Protein AF-A0A49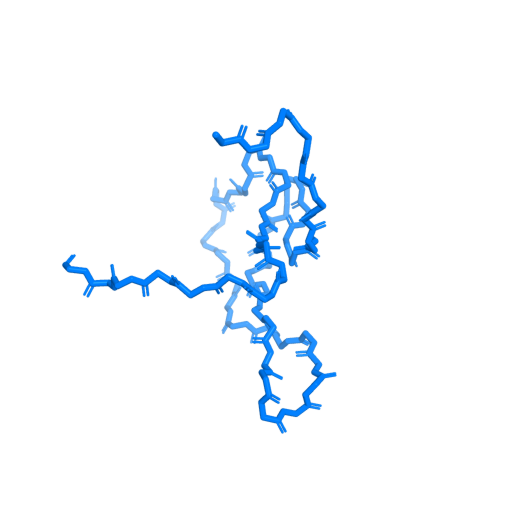7SGD4-F1 (afdb_monomer)

Structure (mmCIF, N/CA/C/O backbone):
data_AF-A0A497SGD4-F1
#
_entry.id   AF-A0A497SGD4-F1
#
loop_
_atom_site.group_PDB
_atom_site.id
_atom_site.type_symbol
_atom_site.label_atom_id
_atom_site.label_alt_id
_atom_site.label_comp_id
_atom_site.label_asym_id
_atom_site.label_entity_id
_atom_site.label_seq_id
_atom_site.pdbx_PDB_ins_code
_atom_site.Cartn_x
_atom_site.Cartn_y
_atom_site.Cartn_z
_atom_site.occupancy
_atom_site.B_iso_or_equiv
_atom_site.auth_seq_id
_atom_site.auth_comp_id
_atom_site.auth_asym_id
_atom_site.auth_atom_id
_atom_site.pdbx_PDB_model_num
ATOM 1 N N . MET A 1 1 ? 15.762 -11.234 -13.327 1.00 72.56 1 MET A N 1
ATOM 2 C CA . MET A 1 1 ? 14.749 -10.386 -12.657 1.00 72.56 1 MET A CA 1
ATOM 3 C C . MET A 1 1 ? 14.521 -9.154 -13.519 1.00 72.56 1 MET A C 1
ATOM 5 O O . MET A 1 1 ? 15.463 -8.782 -14.209 1.00 72.56 1 MET A O 1
ATOM 9 N N . PRO A 1 2 ? 13.311 -8.573 -13.543 1.00 86.25 2 PRO A N 1
ATOM 10 C CA . PRO A 1 2 ? 13.059 -7.334 -14.278 1.00 86.25 2 PRO A CA 1
ATOM 11 C C . PRO A 1 2 ? 13.798 -6.150 -13.634 1.00 86.25 2 PRO A C 1
ATOM 13 O O . PRO A 1 2 ? 13.927 -6.103 -12.413 1.00 86.25 2 PRO A O 1
ATOM 16 N N . GLU A 1 3 ? 14.266 -5.204 -14.450 1.00 93.75 3 GLU A N 1
ATOM 17 C CA . GLU A 1 3 ? 14.943 -3.980 -13.980 1.00 93.75 3 GLU A CA 1
ATOM 18 C C . GLU A 1 3 ? 13.957 -2.922 -13.465 1.00 93.75 3 GLU A C 1
ATOM 20 O O . GLU A 1 3 ? 14.279 -2.147 -12.570 1.00 93.75 3 GLU A O 1
ATOM 25 N N . VAL A 1 4 ? 12.739 -2.909 -14.014 1.00 94.88 4 VAL A N 1
ATOM 26 C CA . VAL A 1 4 ? 11.663 -1.978 -13.656 1.00 94.88 4 VAL A CA 1
ATOM 27 C C . VAL A 1 4 ? 10.370 -2.764 -13.470 1.00 94.88 4 VAL A C 1
ATOM 29 O O . VAL A 1 4 ? 10.062 -3.664 -14.254 1.00 94.88 4 VAL A O 1
ATOM 32 N N . ILE A 1 5 ? 9.605 -2.415 -12.437 1.00 94.12 5 ILE A N 1
ATOM 33 C CA . ILE A 1 5 ? 8.309 -3.017 -12.118 1.00 94.12 5 ILE A CA 1
ATOM 34 C C . ILE A 1 5 ? 7.274 -1.933 -11.829 1.00 94.12 5 ILE A C 1
ATOM 36 O O . ILE A 1 5 ? 7.600 -0.870 -11.304 1.00 94.12 5 ILE A O 1
ATOM 40 N N . ASN A 1 6 ? 6.015 -2.227 -12.146 1.00 94.75 6 ASN A N 1
ATOM 41 C CA . ASN A 1 6 ? 4.887 -1.390 -11.754 1.00 94.75 6 ASN A CA 1
ATOM 42 C C . ASN A 1 6 ? 4.378 -1.823 -10.377 1.00 94.75 6 ASN A C 1
ATOM 44 O O . ASN A 1 6 ? 4.273 -3.019 -10.106 1.00 94.75 6 ASN A O 1
ATOM 48 N N . VAL A 1 7 ? 4.023 -0.850 -9.540 1.00 95.62 7 VAL A N 1
ATOM 49 C CA . VAL A 1 7 ? 3.489 -1.067 -8.190 1.00 95.62 7 VAL A CA 1
ATOM 50 C C . VAL A 1 7 ? 2.190 -0.283 -8.051 1.00 95.62 7 VAL A C 1
ATOM 52 O O . VAL A 1 7 ? 2.123 0.882 -8.445 1.00 95.62 7 VAL A O 1
ATOM 55 N N . ILE A 1 8 ? 1.155 -0.917 -7.502 1.00 95.56 8 ILE A N 1
ATOM 56 C CA . ILE A 1 8 ? -0.083 -0.238 -7.116 1.00 95.56 8 ILE A CA 1
ATOM 57 C C . ILE A 1 8 ? 0.087 0.247 -5.684 1.00 95.56 8 ILE A C 1
ATOM 59 O O . ILE A 1 8 ? 0.274 -0.567 -4.785 1.00 95.56 8 ILE A O 1
ATOM 63 N N . ILE A 1 9 ? 0.042 1.564 -5.478 1.00 97.12 9 ILE A N 1
ATOM 64 C CA . ILE A 1 9 ? 0.200 2.165 -4.151 1.00 97.12 9 ILE A CA 1
ATOM 65 C C . ILE A 1 9 ? -1.109 2.043 -3.372 1.00 97.12 9 ILE A C 1
ATOM 67 O O . ILE A 1 9 ? -2.140 2.566 -3.792 1.00 97.12 9 ILE A O 1
ATOM 71 N N . GLU A 1 10 ? -1.048 1.381 -2.222 1.00 96.94 10 GLU A N 1
ATOM 72 C CA . GLU A 1 10 ? -2.164 1.253 -1.283 1.00 96.94 10 GLU A CA 1
ATOM 73 C C . GLU A 1 10 ? -2.097 2.337 -0.208 1.00 96.94 10 GLU A C 1
ATOM 75 O O . GLU A 1 10 ? -3.114 2.894 0.198 1.00 96.94 10 GLU A O 1
ATOM 80 N N . ILE A 1 11 ? -0.885 2.668 0.241 1.00 97.69 11 ILE A N 1
ATOM 81 C CA . ILE A 1 11 ? -0.647 3.613 1.326 1.00 97.69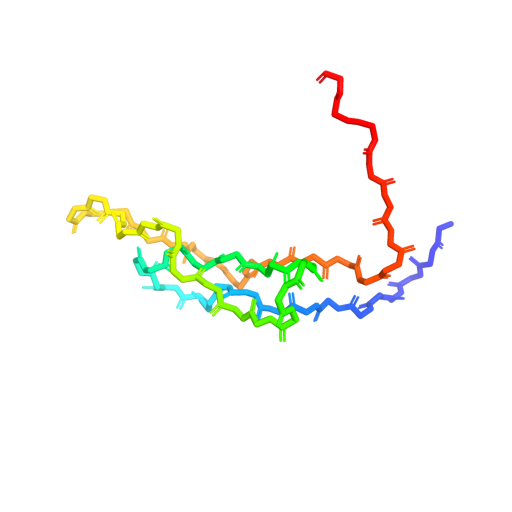 11 ILE A CA 1
ATOM 82 C C . ILE A 1 11 ? 0.377 4.632 0.851 1.00 97.69 11 ILE A C 1
ATOM 84 O O . ILE A 1 11 ? 1.530 4.299 0.582 1.00 97.69 11 ILE A O 1
ATOM 88 N N . SER A 1 12 ? -0.047 5.887 0.754 1.00 97.69 12 SER A N 1
ATOM 89 C CA . SER A 1 12 ? 0.861 6.985 0.440 1.00 97.69 12 SER A CA 1
ATOM 90 C C . SER A 1 12 ? 1.846 7.232 1.580 1.00 97.69 12 SER A C 1
ATOM 92 O O . SER A 1 12 ? 1.524 7.035 2.757 1.00 97.69 12 SER A O 1
ATOM 94 N N . GLU A 1 13 ? 3.029 7.720 1.225 1.00 97.06 13 GLU A N 1
ATOM 95 C CA . GLU A 1 13 ? 4.016 8.209 2.182 1.00 97.06 13 GLU A CA 1
ATOM 96 C C . GLU A 1 13 ? 3.375 9.165 3.203 1.00 97.06 13 GLU A C 1
ATOM 98 O O . GLU A 1 13 ? 2.501 9.974 2.885 1.00 97.06 13 GLU A O 1
ATOM 103 N N . ASN A 1 14 ? 3.811 9.047 4.456 1.00 95.62 14 ASN A N 1
ATOM 104 C CA . ASN A 1 14 ? 3.369 9.823 5.611 1.00 95.62 14 ASN A CA 1
ATOM 105 C C . ASN A 1 14 ? 1.911 9.571 6.068 1.00 95.62 14 ASN A C 1
ATOM 107 O O . ASN A 1 14 ? 1.434 10.190 7.031 1.00 95.62 14 ASN A O 1
ATOM 111 N N . SER A 1 15 ? 1.198 8.637 5.429 1.00 96.44 15 SER A N 1
ATOM 112 C CA . SER A 1 15 ? -0.146 8.225 5.840 1.00 96.44 15 SER A CA 1
ATOM 113 C C . SER A 1 15 ? -0.125 7.402 7.134 1.00 96.44 15 SER A C 1
ATOM 115 O O . SER A 1 15 ? 0.776 6.594 7.377 1.00 96.44 15 SER A O 1
ATOM 117 N N . GLN A 1 16 ? -1.162 7.592 7.954 1.00 97.00 16 GLN A N 1
ATOM 118 C CA . GLN A 1 16 ? -1.496 6.743 9.110 1.00 97.00 16 GLN A CA 1
ATOM 119 C C . GLN A 1 16 ? -2.576 5.713 8.774 1.00 97.00 16 GLN A C 1
ATOM 121 O O . GLN A 1 16 ? -2.800 4.776 9.536 1.00 97.00 16 GLN A O 1
ATOM 126 N N . ASN A 1 17 ? -3.260 5.887 7.646 1.00 97.31 17 ASN A N 1
ATOM 127 C CA . ASN A 1 17 ? -4.322 4.997 7.218 1.00 97.31 17 ASN A CA 1
ATOM 128 C C . ASN A 1 17 ? -3.696 3.843 6.452 1.00 97.31 17 ASN A C 1
ATOM 130 O O . ASN A 1 17 ? -3.167 4.033 5.354 1.00 97.31 17 ASN A O 1
ATOM 134 N N . LYS A 1 18 ? -3.763 2.654 7.047 1.00 97.19 18 LYS A N 1
ATOM 135 C CA . LYS A 1 18 ? -3.365 1.416 6.399 1.00 97.19 18 LYS A CA 1
ATOM 136 C C . LYS A 1 18 ? -4.537 0.925 5.559 1.00 97.19 18 LYS A C 1
ATOM 138 O O . LYS A 1 18 ? -5.464 0.309 6.086 1.00 97.19 18 LYS A O 1
ATOM 143 N N . TYR A 1 19 ? -4.514 1.252 4.274 1.00 97.75 19 TYR A N 1
ATOM 144 C CA . TYR A 1 19 ? -5.410 0.647 3.299 1.00 97.75 19 TYR A CA 1
ATOM 145 C C . TYR A 1 19 ? -4.832 -0.678 2.811 1.00 97.75 19 TYR A C 1
ATOM 147 O O . TYR A 1 19 ? -3.617 -0.852 2.774 1.00 97.75 19 TYR A O 1
ATOM 155 N N . GLU A 1 20 ? -5.719 -1.584 2.427 1.00 95.94 20 GLU A N 1
ATOM 156 C CA . GLU A 1 20 ? -5.393 -2.822 1.730 1.00 95.94 20 GLU A CA 1
ATOM 157 C C . GLU A 1 20 ? -6.349 -2.996 0.556 1.00 95.94 20 GLU A C 1
ATOM 159 O O . GLU A 1 20 ? -7.546 -2.687 0.639 1.00 95.94 20 GLU A O 1
ATOM 164 N N . TYR A 1 21 ? -5.827 -3.503 -0.550 1.00 94.56 21 TYR A N 1
ATOM 165 C CA . TYR A 1 21 ? -6.619 -3.879 -1.697 1.00 94.56 21 TYR A CA 1
ATOM 166 C C . TYR A 1 21 ? -7.381 -5.175 -1.411 1.00 94.56 21 TYR A C 1
ATOM 168 O O . TYR A 1 21 ? -6.813 -6.219 -1.101 1.00 94.56 21 TYR A O 1
ATOM 176 N N . SER A 1 22 ? -8.707 -5.114 -1.522 1.00 93.38 22 SER A N 1
ATOM 177 C CA . SER A 1 22 ? -9.563 -6.283 -1.370 1.00 93.38 22 SER A CA 1
ATOM 178 C C . SER A 1 22 ? -9.857 -6.905 -2.730 1.00 93.38 22 SER A C 1
ATOM 180 O O . SER A 1 22 ? -10.711 -6.402 -3.460 1.00 93.38 22 SER A O 1
ATOM 182 N N . GLU A 1 23 ? -9.231 -8.044 -3.038 1.00 88.56 23 GLU A N 1
ATOM 183 C CA . GLU A 1 23 ? -9.479 -8.782 -4.291 1.00 88.56 23 GLU A CA 1
ATOM 184 C C . GLU A 1 23 ? -10.952 -9.187 -4.453 1.00 88.56 23 GLU A C 1
ATOM 186 O O . GLU A 1 23 ? -11.501 -9.147 -5.552 1.00 88.56 23 GLU A O 1
ATOM 191 N N . LYS A 1 24 ? -11.629 -9.515 -3.343 1.00 92.56 24 LYS A N 1
ATOM 192 C CA . LYS A 1 24 ? -13.046 -9.912 -3.337 1.00 92.56 24 LYS A CA 1
ATOM 193 C C . LYS A 1 24 ? -13.977 -8.808 -3.839 1.00 92.56 24 LYS A C 1
ATOM 195 O O . LYS A 1 24 ? -14.962 -9.095 -4.512 1.00 92.56 24 LYS A O 1
ATOM 200 N N . PHE A 1 25 ? -13.713 -7.568 -3.438 1.00 93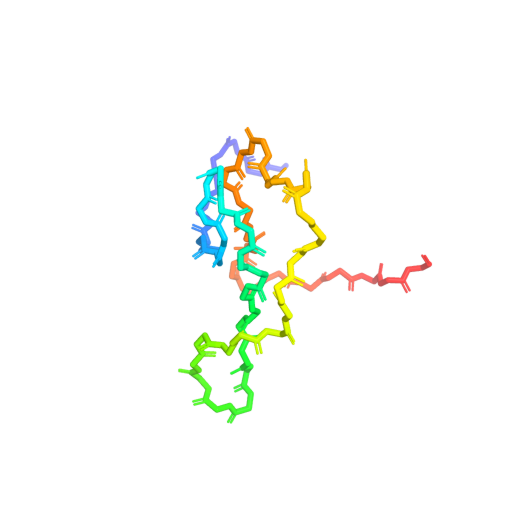.12 25 PHE A N 1
ATOM 201 C CA . PHE A 1 25 ? -14.596 -6.431 -3.703 1.00 93.12 25 PHE A CA 1
ATOM 202 C C . PHE A 1 25 ? -14.036 -5.482 -4.763 1.00 93.12 25 PHE A C 1
ATOM 204 O O . PHE A 1 25 ? -14.750 -4.584 -5.198 1.00 93.12 25 PHE A O 1
ATOM 211 N N . ASN A 1 26 ? -12.786 -5.688 -5.185 1.00 92.00 26 ASN A N 1
ATOM 212 C CA . ASN A 1 26 ? -12.053 -4.835 -6.112 1.00 92.00 26 ASN A CA 1
ATOM 213 C C . ASN A 1 26 ? -12.018 -3.357 -5.666 1.00 92.00 26 ASN A C 1
ATOM 215 O O . ASN A 1 26 ? -12.231 -2.443 -6.460 1.00 92.00 26 ASN A O 1
ATOM 219 N N . VAL A 1 27 ? -11.783 -3.124 -4.370 1.00 95.31 27 VAL A N 1
ATOM 220 C CA . VAL A 1 27 ? -11.702 -1.784 -3.763 1.00 95.31 27 VAL A CA 1
ATOM 221 C C . VAL A 1 27 ? -10.534 -1.696 -2.785 1.00 95.31 27 VAL A C 1
ATOM 223 O O . VAL A 1 27 ? -10.126 -2.706 -2.209 1.00 95.31 27 VAL A O 1
ATOM 226 N N . LEU A 1 28 ? -10.042 -0.479 -2.542 1.00 95.75 28 LEU A N 1
ATOM 227 C CA . LEU A 1 28 ? -9.185 -0.191 -1.392 1.00 95.75 28 LEU A CA 1
ATOM 228 C C . LEU A 1 28 ? -10.051 -0.079 -0.139 1.00 95.75 28 LEU A C 1
ATOM 230 O O . LEU A 1 28 ? -10.953 0.756 -0.056 1.00 95.75 28 LEU A O 1
ATOM 234 N N . LYS A 1 29 ? -9.774 -0.932 0.841 1.00 96.31 29 LYS A N 1
ATOM 235 C CA . LYS A 1 29 ? -10.453 -0.951 2.130 1.00 96.31 29 LYS A CA 1
ATOM 236 C C . LYS A 1 29 ? -9.503 -0.408 3.188 1.00 96.31 29 LYS A C 1
ATOM 238 O O . LYS A 1 29 ? -8.349 -0.812 3.251 1.00 96.31 29 LYS A O 1
ATOM 243 N N . LEU A 1 30 ? -9.994 0.479 4.051 1.00 96.75 30 LEU A N 1
ATOM 244 C CA . LEU A 1 30 ? -9.267 0.826 5.268 1.00 96.75 30 LEU A CA 1
ATOM 245 C C . LEU A 1 30 ? -9.232 -0.406 6.180 1.00 96.75 30 LEU A C 1
ATOM 247 O O . LEU A 1 30 ? -10.279 -0.843 6.659 1.00 96.75 30 LEU A O 1
ATOM 251 N N . ASP A 1 31 ? -8.043 -0.960 6.400 1.00 96.06 31 ASP A N 1
ATOM 252 C CA . ASP A 1 31 ? -7.836 -2.035 7.367 1.00 96.06 31 ASP A CA 1
ATOM 253 C C . ASP A 1 31 ? -7.823 -1.449 8.783 1.00 96.06 3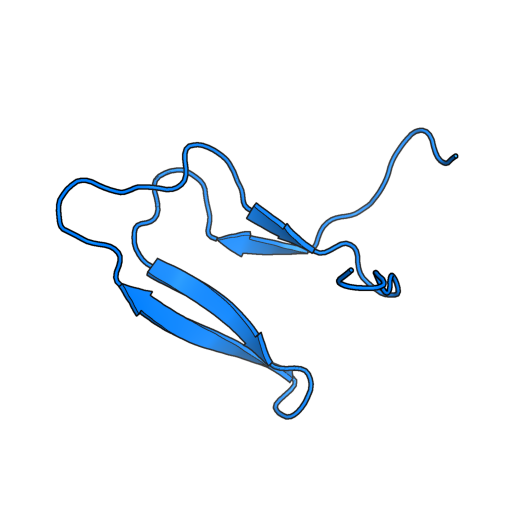1 ASP A C 1
ATOM 255 O O . ASP A 1 31 ? -8.638 -1.815 9.629 1.00 96.06 31 ASP A O 1
ATOM 259 N N . ARG A 1 32 ? -6.958 -0.453 9.023 1.00 96.44 32 ARG A N 1
ATOM 260 C CA . ARG A 1 32 ? -6.876 0.248 10.312 1.00 96.44 32 ARG A CA 1
ATOM 261 C C . ARG A 1 32 ? -6.192 1.607 10.214 1.00 96.44 32 ARG A C 1
ATOM 263 O O . ARG A 1 32 ? -5.455 1.890 9.272 1.00 96.44 32 ARG A O 1
ATOM 270 N N . VAL A 1 33 ? -6.383 2.418 11.250 1.00 96.94 33 VAL A N 1
ATOM 271 C CA . VAL A 1 33 ? -5.584 3.624 11.497 1.00 96.94 33 VAL A CA 1
ATOM 272 C C . VAL A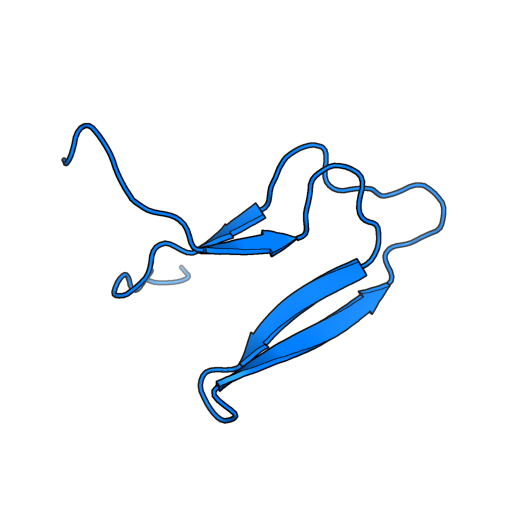 1 33 ? -4.444 3.256 12.446 1.00 96.94 33 VAL A C 1
ATOM 274 O O . VAL A 1 33 ? -4.669 2.624 13.478 1.00 96.94 33 VAL A O 1
ATOM 277 N N . LEU A 1 34 ? -3.213 3.605 12.080 1.00 94.56 34 LEU A N 1
ATOM 278 C CA . LEU A 1 34 ? -2.035 3.397 12.916 1.00 94.56 34 LEU A CA 1
ATOM 279 C C . LEU A 1 34 ? -2.085 4.262 14.187 1.00 94.56 34 LEU A C 1
ATOM 281 O O . LEU A 1 34 ? -2.755 5.292 14.239 1.00 94.56 34 LEU A O 1
ATOM 285 N N . GLY A 1 35 ? -1.339 3.854 15.219 1.00 93.44 35 GLY A N 1
ATOM 286 C CA . GLY A 1 35 ? -1.192 4.638 16.449 1.00 93.44 35 GLY A CA 1
ATOM 287 C C . GLY A 1 35 ? -0.636 6.045 16.189 1.00 93.44 35 GLY A C 1
ATOM 288 O O . GLY A 1 35 ? 0.008 6.293 15.170 1.00 93.44 35 GLY A O 1
ATOM 289 N N . SER A 1 36 ? -0.842 6.958 17.143 1.00 83.50 36 SER A N 1
ATOM 290 C CA . SER A 1 36 ? -0.665 8.419 17.005 1.00 83.50 36 SER A CA 1
ATOM 291 C C . SER A 1 36 ? 0.688 8.912 16.464 1.00 83.50 36 SER A C 1
ATOM 293 O O . SER A 1 36 ? 0.766 10.047 15.999 1.00 83.50 36 SER A O 1
ATOM 295 N N . HIS A 1 37 ? 1.725 8.072 16.449 1.00 87.50 37 HIS A N 1
ATOM 296 C CA . HIS A 1 37 ? 3.084 8.421 16.019 1.00 87.50 37 HIS A CA 1
ATOM 297 C C . HIS A 1 37 ? 3.638 7.533 14.897 1.00 87.50 37 HIS A C 1
ATOM 299 O O . HIS A 1 37 ? 4.771 7.728 14.469 1.00 87.50 37 HIS A O 1
ATOM 305 N N . LEU A 1 38 ? 2.868 6.557 14.413 1.00 93.69 38 LEU A N 1
ATOM 306 C CA . LEU A 1 38 ? 3.316 5.653 13.357 1.00 93.69 38 LEU A CA 1
ATOM 307 C C . LEU A 1 38 ? 2.793 6.138 12.008 1.00 93.69 38 LEU A C 1
ATOM 309 O O . LEU A 1 38 ? 1.592 6.338 11.841 1.00 93.69 38 LEU A O 1
ATOM 313 N N . ARG A 1 39 ? 3.704 6.328 11.055 1.00 95.50 39 ARG A N 1
ATOM 314 C CA . ARG A 1 39 ? 3.424 6.723 9.670 1.00 95.50 39 ARG A CA 1
ATOM 315 C C . ARG A 1 39 ? 4.284 5.889 8.740 1.00 95.50 39 ARG A C 1
ATOM 317 O O . ARG A 1 39 ? 5.410 5.545 9.095 1.00 95.50 39 ARG A O 1
ATOM 324 N N . TYR A 1 40 ? 3.767 5.583 7.558 1.00 95.06 40 TYR A N 1
ATOM 325 C CA . TYR A 1 40 ? 4.565 4.914 6.536 1.00 95.06 40 TYR A CA 1
ATOM 326 C C . TYR A 1 40 ? 5.627 5.885 5.996 1.00 95.06 40 TYR A C 1
ATOM 328 O O . TYR A 1 40 ? 5.260 6.959 5.524 1.00 95.06 40 TYR A O 1
ATOM 336 N N . PRO A 1 41 ? 6.929 5.553 6.058 1.00 96.31 41 PRO A N 1
ATOM 337 C CA . PRO A 1 41 ? 8.001 6.461 5.639 1.00 96.31 41 PRO A CA 1
ATOM 338 C C . PRO A 1 41 ? 8.176 6.532 4.114 1.00 96.31 41 PRO A C 1
ATOM 340 O O . PRO A 1 41 ? 9.011 7.285 3.635 1.00 96.31 41 PRO A O 1
ATOM 343 N N . ALA A 1 42 ? 7.437 5.720 3.358 1.00 97.19 42 ALA A N 1
ATOM 344 C CA . ALA A 1 42 ? 7.461 5.672 1.903 1.00 97.19 42 ALA A CA 1
ATOM 345 C C . ALA A 1 42 ? 6.107 5.174 1.380 1.00 97.19 42 ALA A C 1
ATOM 347 O O . ALA A 1 42 ? 5.299 4.638 2.144 1.00 97.19 42 ALA A O 1
ATOM 348 N N . ASN A 1 43 ? 5.881 5.316 0.074 1.00 97.81 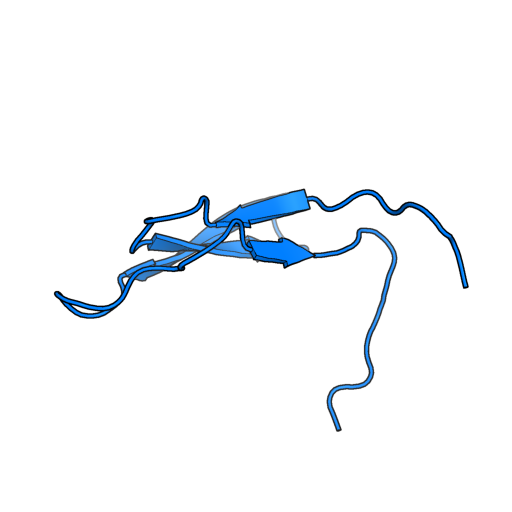43 ASN A N 1
ATOM 349 C CA . ASN A 1 43 ? 4.728 4.711 -0.587 1.00 97.81 43 ASN A CA 1
ATOM 350 C C . ASN A 1 43 ? 4.803 3.181 -0.474 1.00 97.81 43 ASN A C 1
ATOM 352 O O . ASN A 1 43 ? 5.808 2.575 -0.844 1.00 97.81 43 ASN A O 1
ATOM 356 N N . TYR A 1 44 ? 3.733 2.569 0.024 1.00 96.75 44 TYR A N 1
ATOM 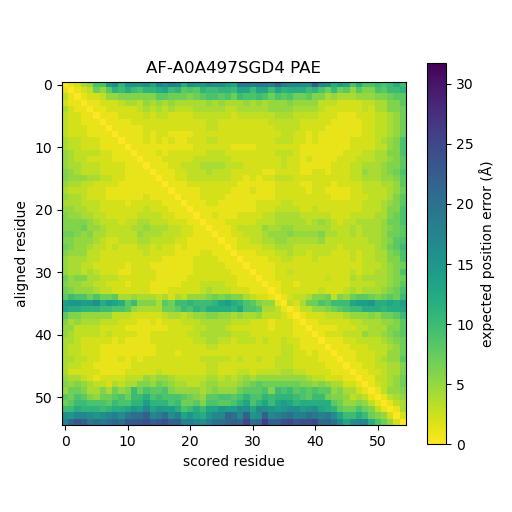357 C CA . TYR A 1 44 ? 3.612 1.128 0.209 1.00 96.75 44 TYR A CA 1
ATOM 358 C C . TYR A 1 44 ? 2.482 0.576 -0.658 1.00 96.75 44 TYR A C 1
ATOM 360 O O . TYR A 1 44 ? 1.451 1.225 -0.850 1.00 96.75 44 TYR A O 1
ATOM 368 N N . GLY A 1 45 ? 2.681 -0.627 -1.183 1.00 95.44 45 GLY A N 1
ATOM 369 C CA . GLY A 1 45 ? 1.712 -1.296 -2.031 1.00 95.44 45 GLY A CA 1
ATOM 370 C C . GLY A 1 45 ? 2.239 -2.621 -2.560 1.00 95.44 45 GLY A C 1
ATOM 371 O O . GLY A 1 45 ? 3.234 -3.145 -2.056 1.00 95.44 45 GLY A O 1
ATOM 372 N N . PHE A 1 46 ? 1.602 -3.139 -3.605 1.00 93.44 46 PHE A N 1
ATOM 373 C CA . PHE A 1 46 ? 1.896 -4.466 -4.142 1.00 93.44 46 PHE A CA 1
ATOM 374 C C . PHE A 1 46 ? 2.186 -4.443 -5.644 1.00 93.44 46 PHE A C 1
ATOM 376 O O . PHE A 1 46 ? 1.761 -3.552 -6.388 1.00 93.44 46 PHE A O 1
ATOM 383 N N . VAL A 1 47 ? 2.919 -5.459 -6.100 1.00 93.75 47 VAL A N 1
ATOM 384 C CA . VAL A 1 47 ? 3.144 -5.715 -7.525 1.00 93.75 47 VAL A CA 1
ATOM 385 C C . VAL A 1 47 ? 1.955 -6.522 -8.051 1.00 93.75 47 VAL A C 1
ATOM 387 O O . VAL A 1 47 ? 1.719 -7.634 -7.576 1.00 93.75 47 VAL A O 1
ATOM 390 N N . PRO A 1 48 ? 1.185 -6.010 -9.022 1.00 90.50 48 PRO A N 1
ATOM 391 C CA . PRO A 1 48 ? 0.040 -6.737 -9.548 1.00 90.50 48 PRO A CA 1
ATOM 392 C C . PRO A 1 48 ? 0.485 -8.032 -10.240 1.00 90.50 48 PRO A C 1
ATOM 394 O O . PRO A 1 48 ? 1.518 -8.068 -10.908 1.00 90.50 48 PRO A O 1
ATOM 397 N N . ARG A 1 49 ? -0.341 -9.082 -10.134 1.00 85.94 49 ARG A N 1
ATOM 398 C CA . ARG A 1 49 ? -0.087 -10.422 -10.711 1.00 85.94 49 ARG A CA 1
ATOM 399 C C . ARG A 1 49 ? 1.172 -11.116 -10.169 1.00 85.94 49 ARG A C 1
ATOM 401 O O . ARG A 1 49 ? 1.726 -11.983 -10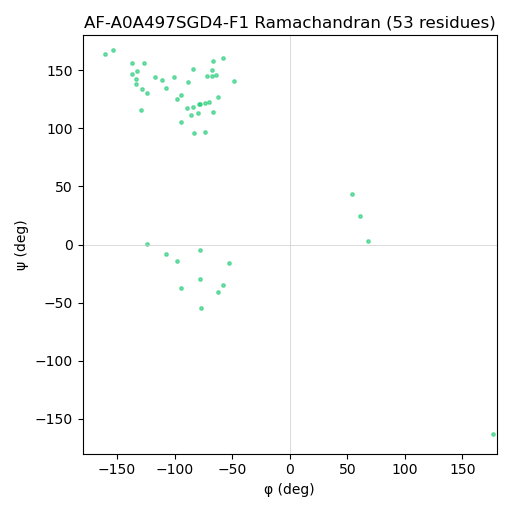.844 1.00 85.94 49 ARG A O 1
ATOM 408 N N . ALA A 1 50 ? 1.608 -10.758 -8.966 1.00 85.44 50 ALA A N 1
ATOM 409 C CA . ALA A 1 50 ? 2.627 -11.483 -8.219 1.00 85.44 50 ALA A CA 1
ATOM 410 C C . ALA A 1 50 ? 1.988 -12.152 -6.995 1.00 85.44 50 ALA A C 1
ATOM 412 O O . ALA A 1 50 ? 1.113 -11.572 -6.360 1.00 85.44 50 ALA A O 1
ATOM 413 N N . TRP A 1 51 ? 2.432 -13.366 -6.672 1.00 79.56 51 TRP A N 1
ATOM 414 C CA . TRP A 1 51 ? 2.054 -14.079 -5.453 1.00 79.56 51 TRP A CA 1
ATOM 415 C C . TRP A 1 51 ? 3.327 -14.442 -4.693 1.00 79.56 51 TRP A C 1
ATOM 417 O O . TRP A 1 51 ? 4.258 -14.988 -5.292 1.00 79.56 51 TRP A O 1
ATOM 427 N N . SER A 1 52 ? 3.373 -14.142 -3.397 1.00 81.56 52 SER A N 1
ATOM 428 C CA . SER A 1 52 ? 4.454 -14.577 -2.511 1.00 81.56 52 SER A CA 1
ATOM 429 C C . SER A 1 52 ? 3.994 -15.782 -1.698 1.00 81.56 52 SER A C 1
ATOM 431 O O . SER A 1 52 ? 2.826 -15.871 -1.324 1.00 81.56 52 SER A O 1
ATOM 433 N N . ARG A 1 53 ? 4.896 -16.730 -1.430 1.00 73.94 53 ARG A N 1
ATOM 434 C CA . ARG A 1 53 ? 4.667 -17.704 -0.359 1.00 73.94 53 ARG A CA 1
ATOM 435 C C . ARG A 1 53 ? 5.018 -16.988 0.938 1.00 73.94 53 ARG A C 1
ATOM 437 O O . ARG A 1 53 ? 6.162 -16.575 1.100 1.00 73.94 53 ARG A O 1
ATOM 444 N N . ASP A 1 54 ? 4.019 -16.758 1.777 1.00 65.44 54 ASP A N 1
ATOM 445 C CA . ASP A 1 54 ? 4.247 -16.317 3.148 1.00 65.44 54 ASP A CA 1
ATOM 446 C C . ASP A 1 54 ? 4.767 -17.542 3.915 1.00 65.44 54 ASP A C 1
ATOM 448 O O . ASP A 1 54 ? 3.977 -18.415 4.278 1.00 65.44 54 ASP A O 1
ATOM 452 N N . ASP A 1 55 ? 6.091 -17.655 4.052 1.00 48.91 55 ASP A N 1
ATOM 453 C CA . ASP A 1 55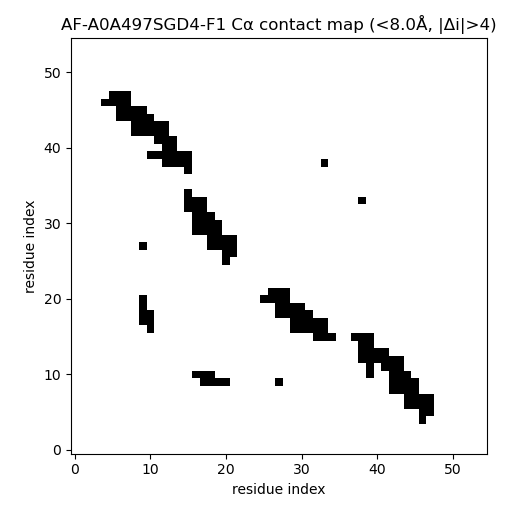 ? 6.747 -18.623 4.945 1.00 48.91 55 ASP A CA 1
ATOM 454 C C . ASP A 1 55 ? 6.891 -18.034 6.361 1.00 48.91 55 ASP A C 1
ATOM 456 O O . ASP A 1 55 ? 7.272 -16.842 6.478 1.00 48.91 55 ASP A O 1
#

Secondary structure (DSSP, 8-state):
--S----EEEE-TT--EEEEEETTTTEEEEEEEPPTT---SS-EEE-TT------

Nearest PDB structures (foldseek):
  1twl-assembly1_A  TM=8.993E-01  e=5.471E-04  Pyrococcus furiosus
  1qez-assembly1_F  TM=9.541E-01  e=2.026E-03  Sulfolobus acidocaldarius
  5ls0-assembly2_B  TM=9.119E-01  e=2.026E-03  Arabidopsis thaliana
  6mt2-assembly1_B  TM=8.366E-01  e=2.491E-03  Medicago truncatula
  3j70-assembly1_D  TM=9.011E-01  e=1.665E-01  Human immunodeficiency virus 1

Foldseek 3Di:
DDPDADWDFLFAAFAQFRWDQDPVVRDTDGPDGHPPPDTHRHGDGGGPPDDDDPD

Solvent-accessible surface area (backbone atoms only — not comparable to full-atom values): 3644 Å² total; per-residue (Å²): 131,80,94,75,80,72,69,52,74,50,24,56,53,67,36,39,56,41,38,42,76,35,81,92,76,73,41,80,38,78,74,47,72,51,60,101,84,50,54,37,92,47,71,37,65,47,52,79,99,65,84,78,85,89,126

Sequence (55 aa):
MPEVINVIIEISENSQNKYEYSEKFNVLKLDRVLGSHLRYPANYGFVPRAWSRDD

pLDDT: mean 91.71, std 8.93, range [48.91, 97.81]

Mean predicted aligned error: 4.28 Å

Radius of gyration: 12.84 Å; Cα contacts (8 Å, |Δi|>4): 80; chains: 1; bounding box: 30×28×31 Å